Protein AF-A0A5N7ZQM2-F1 (afdb_monomer_lite)

Structure (mmCIF, N/CA/C/O backbone):
data_AF-A0A5N7ZQM2-F1
#
_entry.id   AF-A0A5N7ZQM2-F1
#
loop_
_atom_site.group_PDB
_atom_site.id
_atom_site.type_symbol
_atom_site.label_atom_id
_atom_site.label_alt_id
_atom_site.label_comp_id
_atom_site.label_asym_id
_atom_site.label_entity_id
_atom_site.label_seq_id
_atom_site.pdbx_PDB_ins_code
_atom_site.Cartn_x
_atom_site.Cartn_y
_atom_site.Cartn_z
_atom_site.occupancy
_atom_site.B_iso_or_equiv
_atom_site.auth_seq_id
_atom_site.auth_comp_id
_atom_site.auth_asym_id
_atom_site.auth_atom_id
_atom_site.pdbx_PDB_model_num
ATOM 1 N N . SER A 1 1 ? -1.887 2.534 -0.753 1.00 82.19 1 SER A N 1
ATOM 2 C CA . SER A 1 1 ? -2.254 3.581 -1.729 1.00 82.19 1 SER A CA 1
ATOM 3 C C . SER A 1 1 ? -3.187 4.581 -1.061 1.00 82.19 1 SER A C 1
ATOM 5 O O . SER A 1 1 ? -3.778 4.235 -0.042 1.00 82.19 1 SER A O 1
ATOM 7 N N . ALA A 1 2 ? -3.331 5.791 -1.612 1.00 89.50 2 ALA A N 1
ATOM 8 C CA . ALA A 1 2 ? -4.260 6.793 -1.077 1.00 89.50 2 ALA A CA 1
ATOM 9 C C . ALA A 1 2 ? -5.713 6.282 -1.061 1.00 89.50 2 ALA A C 1
ATOM 11 O O . ALA A 1 2 ? -6.392 6.427 -0.052 1.00 89.50 2 ALA A O 1
ATOM 12 N N . ALA A 1 3 ? -6.138 5.586 -2.124 1.00 91.75 3 ALA A N 1
ATOM 13 C CA . ALA A 1 3 ? -7.465 4.972 -2.207 1.00 91.75 3 ALA A CA 1
ATOM 14 C C . ALA A 1 3 ? -7.732 3.977 -1.063 1.00 91.75 3 ALA A C 1
ATOM 16 O O . ALA A 1 3 ? -8.721 4.116 -0.358 1.00 91.75 3 ALA A O 1
ATOM 17 N N . LEU A 1 4 ? -6.807 3.040 -0.802 1.00 95.06 4 LEU A N 1
ATOM 18 C CA . LEU A 1 4 ? -6.964 2.075 0.297 1.00 95.06 4 LEU A CA 1
ATOM 19 C C . LEU A 1 4 ? -7.102 2.772 1.658 1.00 95.06 4 LEU A C 1
ATOM 21 O O . LEU A 1 4 ? -7.911 2.355 2.481 1.00 95.06 4 LEU A O 1
ATOM 25 N N . ILE A 1 5 ? -6.301 3.815 1.899 1.00 96.00 5 ILE A N 1
ATOM 26 C CA . ILE A 1 5 ? -6.373 4.580 3.148 1.00 96.00 5 ILE A CA 1
ATOM 27 C C . ILE A 1 5 ? -7.739 5.256 3.262 1.00 96.00 5 ILE A C 1
ATOM 29 O O . ILE A 1 5 ? -8.397 5.102 4.284 1.00 96.00 5 ILE A O 1
ATOM 33 N N . ALA A 1 6 ? -8.195 5.930 2.205 1.00 96.62 6 ALA A N 1
ATOM 34 C CA . ALA A 1 6 ? -9.491 6.597 2.185 1.00 96.62 6 ALA A CA 1
ATOM 35 C C . ALA A 1 6 ? -10.655 5.622 2.444 1.00 96.62 6 ALA A C 1
ATOM 37 O O . ALA A 1 6 ? -11.470 5.877 3.331 1.00 96.62 6 ALA A O 1
ATOM 38 N N . ASP A 1 7 ? -10.691 4.484 1.743 1.00 95.94 7 ASP A N 1
ATOM 39 C CA . ASP A 1 7 ? -11.758 3.482 1.868 1.00 95.94 7 ASP A CA 1
ATOM 40 C C . ASP A 1 7 ? -11.837 2.912 3.289 1.00 95.94 7 ASP A C 1
ATOM 42 O O . ASP A 1 7 ? -12.912 2.833 3.892 1.00 95.94 7 ASP A O 1
ATOM 46 N N . VAL A 1 8 ? -10.688 2.535 3.856 1.00 97.56 8 VAL A N 1
ATOM 47 C CA . VAL A 1 8 ? -10.634 1.955 5.202 1.00 97.56 8 VAL A CA 1
ATOM 48 C C . VAL A 1 8 ? -10.937 3.009 6.266 1.00 97.56 8 VAL A C 1
ATOM 50 O O . VAL A 1 8 ? -11.651 2.712 7.222 1.00 97.56 8 VAL A O 1
ATOM 53 N N . THR A 1 9 ? -10.471 4.250 6.101 1.00 97.50 9 THR A N 1
ATOM 54 C CA . THR A 1 9 ? -10.808 5.353 7.010 1.00 97.50 9 THR A CA 1
ATOM 55 C C . THR A 1 9 ? -12.305 5.664 6.984 1.00 97.50 9 THR A C 1
ATOM 57 O O . THR A 1 9 ? -12.901 5.825 8.048 1.00 97.50 9 THR A O 1
ATOM 60 N N . ALA A 1 10 ? -12.944 5.681 5.811 1.00 97.75 10 ALA A N 1
ATOM 61 C CA . ALA A 1 10 ? -14.389 5.881 5.702 1.00 97.75 10 ALA A CA 1
ATOM 62 C C . ALA A 1 10 ? -15.172 4.784 6.448 1.00 97.75 10 ALA A C 1
ATOM 64 O O . ALA A 1 10 ? -16.074 5.086 7.235 1.00 97.75 10 ALA A O 1
ATOM 65 N N . GLN A 1 11 ? -14.776 3.516 6.281 1.00 97.12 11 GLN A N 1
ATOM 66 C CA . GLN A 1 11 ? -15.361 2.396 7.026 1.00 97.12 11 GLN A CA 1
ATOM 67 C C . GLN A 1 11 ? -15.117 2.515 8.535 1.00 97.12 11 GLN A C 1
ATOM 69 O O . GLN A 1 11 ? -16.033 2.282 9.327 1.00 97.12 11 GLN A O 1
ATOM 74 N N . ALA A 1 12 ? -13.910 2.910 8.946 1.00 97.69 12 ALA A N 1
ATOM 75 C CA . ALA A 1 12 ? -13.557 3.085 10.349 1.00 97.69 12 ALA A CA 1
ATOM 76 C C . ALA A 1 12 ? -14.396 4.179 11.018 1.00 97.69 12 ALA A C 1
ATOM 78 O O . ALA A 1 12 ? -14.939 3.953 12.098 1.00 97.69 12 ALA A O 1
ATOM 79 N N . ILE A 1 13 ? -14.579 5.324 10.354 1.00 97.81 1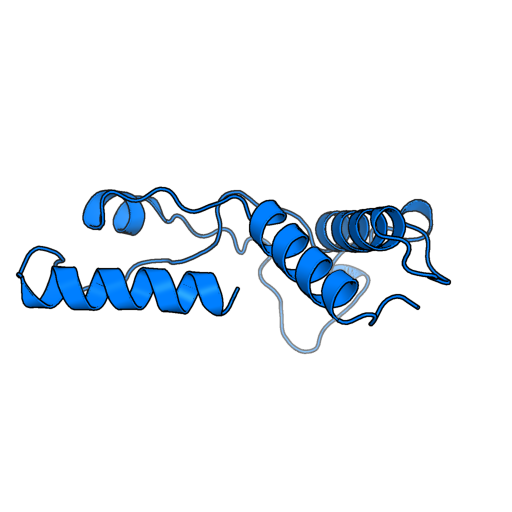3 ILE A N 1
ATOM 80 C CA . ILE A 1 13 ? -15.440 6.414 10.832 1.00 97.81 13 ILE A CA 1
ATOM 81 C C . ILE A 1 13 ? -16.885 5.928 10.976 1.00 97.81 13 ILE A C 1
ATOM 83 O O . ILE A 1 13 ? -17.502 6.139 12.022 1.00 97.81 13 ILE A O 1
ATOM 87 N N . ALA A 1 14 ? -17.425 5.244 9.963 1.00 96.88 14 ALA A N 1
ATOM 88 C CA . ALA A 1 14 ? -18.792 4.728 10.006 1.00 96.88 14 ALA A CA 1
ATOM 89 C C . ALA A 1 14 ? -19.000 3.742 11.169 1.00 96.88 14 ALA A C 1
ATOM 91 O O . ALA A 1 14 ? -19.958 3.873 11.933 1.00 96.88 14 ALA A O 1
ATOM 92 N N . ARG A 1 15 ? -18.074 2.792 11.359 1.00 96.56 15 ARG A N 1
ATOM 93 C CA . ARG A 1 15 ? -18.126 1.815 12.460 1.00 96.56 15 ARG A CA 1
ATOM 94 C C . ARG A 1 15 ? -17.926 2.466 13.825 1.00 96.56 15 ARG A C 1
ATOM 96 O O . ARG A 1 15 ? -18.600 2.078 14.776 1.00 96.56 15 ARG A O 1
ATOM 103 N N . HIS A 1 16 ? -17.054 3.465 13.934 1.00 97.12 16 HIS A N 1
ATOM 104 C CA . HIS A 1 16 ? -16.833 4.191 15.182 1.00 97.12 16 HIS A CA 1
ATOM 105 C C . HIS A 1 16 ? -18.076 4.978 15.613 1.00 97.12 16 HIS A C 1
ATOM 107 O O . HIS A 1 16 ? -18.477 4.893 16.770 1.00 97.12 16 HIS A O 1
ATOM 113 N N . ARG A 1 17 ? -18.758 5.657 14.677 1.00 97.12 17 ARG A N 1
ATOM 114 C CA . ARG A 1 17 ? -20.031 6.359 14.946 1.00 97.12 17 ARG A CA 1
ATOM 115 C C . ARG A 1 17 ? -21.139 5.427 15.436 1.00 97.12 17 ARG A C 1
ATOM 117 O O . ARG A 1 17 ? -22.003 5.855 16.189 1.00 97.12 17 ARG A O 1
ATOM 124 N N . GLN A 1 18 ? -21.100 4.161 15.029 1.00 96.88 18 GLN A N 1
ATOM 125 C CA . GLN A 1 18 ? -22.008 3.113 15.502 1.00 96.88 18 GLN A CA 1
ATOM 126 C C . GLN A 1 18 ? -21.547 2.468 16.822 1.00 96.88 18 GLN A C 1
ATOM 128 O O . GLN A 1 18 ? -22.145 1.483 17.241 1.00 96.88 18 GLN A O 1
ATOM 133 N N . GLN A 1 19 ? -20.467 2.959 17.445 1.00 95.88 19 GLN A N 1
ATOM 134 C CA . GLN A 1 19 ? -19.821 2.365 18.626 1.00 95.88 19 GLN A CA 1
ATOM 135 C C . GLN A 1 19 ? -19.322 0.921 18.402 1.00 95.88 19 GLN A C 1
ATOM 137 O O . GLN A 1 19 ? -19.112 0.164 19.344 1.00 95.88 19 GLN A O 1
ATOM 142 N N . ARG A 1 20 ? -19.087 0.535 17.138 1.00 95.31 20 ARG A N 1
ATOM 143 C CA . ARG A 1 20 ? -18.625 -0.804 16.719 1.00 95.31 20 ARG A CA 1
ATOM 144 C C . ARG A 1 20 ? -17.124 -0.874 16.436 1.00 95.31 20 ARG A C 1
ATOM 146 O O . ARG A 1 20 ? -16.621 -1.937 16.090 1.00 95.31 20 ARG A O 1
ATOM 153 N N . LEU A 1 21 ? -16.417 0.249 16.548 1.00 96.75 21 LEU A N 1
ATOM 154 C CA . LEU A 1 21 ? -14.960 0.321 16.490 1.00 96.75 21 LEU A CA 1
ATOM 155 C C . LEU A 1 21 ? -14.455 1.067 17.734 1.00 96.75 21 LEU A C 1
ATOM 157 O O . LEU A 1 21 ? -14.661 2.283 17.825 1.00 96.75 21 LEU A O 1
ATOM 161 N N . PRO A 1 22 ? -13.800 0.375 18.681 1.00 94.94 22 PRO A N 1
ATOM 162 C CA . PRO A 1 22 ? -13.225 1.013 19.857 1.00 94.94 22 PRO A CA 1
ATOM 163 C C . PRO A 1 22 ? -12.145 2.036 19.474 1.00 94.94 22 PRO A C 1
ATOM 165 O O . PRO A 1 22 ? -11.370 1.773 18.542 1.00 94.94 22 PRO A O 1
ATOM 168 N N . PRO A 1 23 ? -12.043 3.170 20.191 1.00 95.38 23 PRO A N 1
ATOM 169 C CA . PRO A 1 23 ? -10.950 4.112 19.992 1.00 95.38 23 PRO A CA 1
ATOM 170 C C . PRO A 1 23 ? -9.601 3.438 20.275 1.00 95.38 23 PRO A C 1
ATOM 172 O O . PRO A 1 23 ? -9.487 2.545 21.117 1.00 95.38 23 PRO A O 1
ATOM 175 N N . GLY A 1 24 ? -8.563 3.857 19.556 1.00 95.12 24 GLY A N 1
ATOM 176 C CA . GLY A 1 24 ? -7.217 3.332 19.743 1.00 95.12 24 GLY A CA 1
ATOM 177 C C . GLY A 1 24 ? -6.342 3.472 18.507 1.00 95.12 24 GLY A C 1
ATOM 178 O O . GLY A 1 24 ? -6.738 4.050 17.497 1.00 95.12 24 GLY A O 1
ATOM 179 N N . ILE A 1 25 ? -5.138 2.914 18.610 1.00 97.50 25 ILE A N 1
ATOM 180 C CA . ILE A 1 25 ? -4.147 2.903 17.536 1.00 97.50 25 ILE A CA 1
ATOM 181 C C . ILE A 1 25 ? -4.265 1.589 16.761 1.00 97.50 25 ILE A C 1
ATOM 183 O O . ILE A 1 25 ? -4.243 0.501 17.345 1.00 97.50 25 ILE A O 1
ATOM 187 N N . TYR A 1 26 ? -4.367 1.712 15.440 1.00 97.81 26 TYR A N 1
ATOM 188 C CA . TYR A 1 26 ? -4.461 0.605 14.496 1.00 97.81 26 TYR A CA 1
ATOM 189 C C . TYR A 1 26 ? -3.432 0.799 13.384 1.00 97.81 26 TYR A C 1
ATOM 191 O O . TYR A 1 26 ? -3.258 1.911 12.886 1.00 97.81 26 TYR A O 1
ATOM 199 N N . HIS A 1 27 ? -2.778 -0.279 12.959 1.00 97.88 27 HIS A N 1
ATOM 200 C CA . HIS A 1 27 ? -1.958 -0.244 11.755 1.00 97.88 27 HIS A CA 1
ATOM 201 C C . HIS A 1 27 ? -2.814 -0.465 10.513 1.00 97.88 27 HIS A C 1
ATOM 203 O O . HIS A 1 27 ? -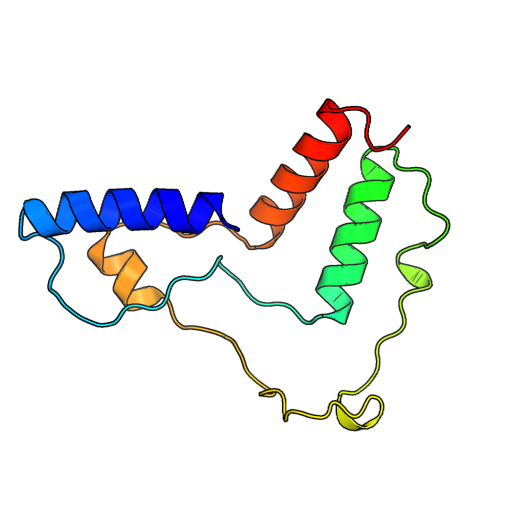3.654 -1.365 10.479 1.00 97.88 27 HIS A O 1
ATOM 209 N N . LEU A 1 28 ? -2.533 0.314 9.471 1.00 97.69 28 LEU A N 1
ATOM 210 C CA . LEU A 1 28 ? -3.120 0.164 8.149 1.00 97.69 28 LEU A CA 1
ATOM 211 C C . LEU A 1 28 ? -2.008 0.116 7.100 1.00 97.69 28 LEU A C 1
ATOM 213 O O . LEU A 1 28 ? -1.302 1.097 6.877 1.00 97.69 28 LEU A O 1
ATOM 217 N N . ALA A 1 29 ? -1.883 -1.028 6.439 1.00 97.06 29 ALA A N 1
ATOM 218 C CA . ALA A 1 29 ? -1.018 -1.247 5.289 1.00 97.06 29 ALA A CA 1
ATOM 219 C C . ALA A 1 29 ? -1.705 -2.227 4.328 1.00 97.06 29 ALA A C 1
ATOM 221 O O . ALA A 1 29 ? -2.603 -2.959 4.731 1.00 97.06 29 ALA A O 1
ATOM 222 N N . ALA A 1 30 ? -1.299 -2.255 3.059 1.00 97.31 30 ALA A N 1
ATOM 223 C CA . ALA A 1 30 ? -1.730 -3.336 2.174 1.00 97.31 30 ALA A CA 1
ATOM 224 C C . ALA A 1 30 ? -1.201 -4.689 2.688 1.00 97.31 30 ALA A C 1
ATOM 226 O O . ALA A 1 30 ? -0.204 -4.742 3.408 1.00 97.31 30 ALA A O 1
ATOM 227 N N . GLY A 1 31 ? -1.868 -5.775 2.311 1.00 96.69 31 GLY A N 1
ATOM 228 C CA . GLY A 1 31 ? -1.460 -7.128 2.656 1.00 96.69 31 GLY A CA 1
ATOM 229 C C . GLY A 1 31 ? -0.143 -7.538 1.992 1.00 96.69 31 GLY A C 1
ATOM 230 O O . GLY A 1 31 ? 0.199 -7.099 0.890 1.00 96.69 31 GLY A O 1
ATOM 231 N N . GLY A 1 32 ? 0.579 -8.437 2.661 1.00 96.19 32 GLY A N 1
ATOM 232 C CA . GLY A 1 32 ? 1.881 -8.931 2.220 1.00 96.19 32 GLY A CA 1
ATOM 233 C C . GLY A 1 32 ? 3.040 -7.998 2.579 1.00 96.19 32 GLY A C 1
ATOM 234 O O . GLY A 1 32 ? 2.888 -6.992 3.265 1.00 96.19 32 GLY A O 1
ATOM 235 N N . ALA A 1 33 ? 4.237 -8.365 2.131 1.00 97.06 33 ALA A N 1
ATOM 236 C CA . ALA A 1 33 ? 5.446 -7.571 2.300 1.00 97.06 33 ALA A CA 1
ATOM 237 C C . ALA A 1 33 ? 6.389 -7.812 1.122 1.00 97.06 33 ALA A C 1
ATOM 239 O O . ALA A 1 33 ? 6.359 -8.872 0.499 1.00 97.06 33 ALA A O 1
ATOM 240 N N . THR A 1 34 ? 7.249 -6.841 0.835 1.00 97.50 34 THR A N 1
ATOM 241 C CA . THR A 1 34 ? 8.241 -6.930 -0.239 1.00 97.50 34 THR A CA 1
ATOM 242 C C . THR A 1 34 ? 9.475 -6.092 0.102 1.00 97.50 34 THR A C 1
ATOM 244 O O . THR A 1 34 ? 9.473 -5.351 1.087 1.00 97.50 34 THR A O 1
ATOM 247 N N . SER A 1 35 ? 10.542 -6.226 -0.683 1.00 96.81 35 SER A N 1
ATOM 248 C CA . SER A 1 35 ? 11.709 -5.338 -0.634 1.00 96.81 35 SER A CA 1
ATOM 249 C C . SER A 1 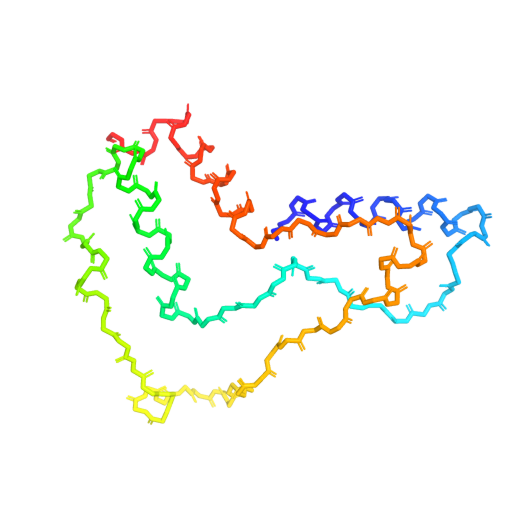35 ? 11.584 -4.237 -1.690 1.00 96.81 35 SER A C 1
ATOM 251 O O . SER A 1 35 ? 10.854 -4.392 -2.668 1.00 96.81 35 SER A O 1
ATOM 253 N N . TRP A 1 36 ? 12.340 -3.144 -1.548 1.00 95.69 36 TRP A N 1
ATOM 254 C CA . TRP A 1 36 ? 12.403 -2.097 -2.579 1.00 95.69 36 TRP A CA 1
ATOM 255 C C . TRP A 1 36 ? 12.839 -2.636 -3.944 1.00 95.69 36 TRP A C 1
ATOM 257 O O . TRP A 1 36 ? 12.295 -2.240 -4.971 1.00 95.69 36 TRP A O 1
ATOM 267 N N . HIS A 1 37 ? 13.780 -3.583 -3.950 1.00 97.31 37 HIS A N 1
ATOM 268 C CA . HIS A 1 37 ? 14.251 -4.242 -5.166 1.00 97.31 37 HIS A CA 1
ATOM 269 C C . HIS A 1 37 ? 13.139 -5.043 -5.856 1.00 97.31 37 HIS A C 1
ATOM 271 O O . HIS A 1 37 ? 12.890 -4.848 -7.045 1.00 97.31 37 HIS A O 1
ATOM 277 N N . ALA A 1 38 ? 12.431 -5.894 -5.110 1.00 97.81 38 ALA A N 1
ATOM 278 C CA . ALA A 1 38 ? 11.344 -6.700 -5.659 1.00 97.81 38 ALA A CA 1
ATOM 279 C C . ALA A 1 38 ? 10.149 -5.836 -6.095 1.00 97.81 38 ALA A C 1
ATOM 281 O O . ALA A 1 38 ? 9.564 -6.096 -7.144 1.00 97.81 38 ALA A O 1
ATOM 282 N N . PHE A 1 39 ? 9.828 -4.777 -5.344 1.00 98.00 39 PHE A N 1
ATOM 283 C CA . PHE A 1 39 ? 8.811 -3.797 -5.729 1.00 98.00 39 PHE A CA 1
ATOM 284 C C . PHE A 1 39 ? 9.146 -3.119 -7.064 1.00 98.00 39 PHE A C 1
ATOM 286 O O . PHE A 1 39 ? 8.310 -3.100 -7.964 1.00 98.00 39 PHE A O 1
ATOM 293 N N . ALA A 1 40 ? 10.373 -2.609 -7.223 1.00 97.81 40 ALA A N 1
ATOM 294 C CA . ALA A 1 40 ? 10.803 -1.940 -8.450 1.00 97.81 40 ALA A CA 1
ATOM 295 C C . ALA A 1 40 ? 10.766 -2.882 -9.663 1.00 97.81 40 ALA A C 1
ATOM 297 O O . ALA A 1 40 ? 10.266 -2.503 -10.720 1.00 97.81 40 ALA A O 1
ATOM 298 N N . ARG A 1 41 ? 11.227 -4.131 -9.502 1.00 98.31 41 ARG A N 1
ATOM 299 C CA . ARG A 1 41 ? 11.108 -5.158 -10.549 1.00 98.31 41 ARG A CA 1
ATOM 300 C C . ARG A 1 41 ? 9.656 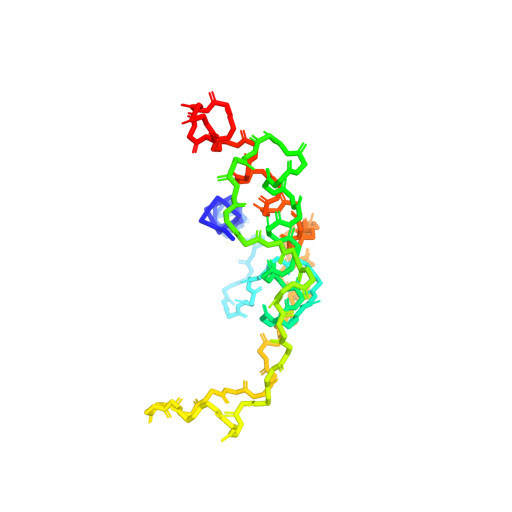-5.412 -10.930 1.00 98.31 41 ARG A C 1
ATOM 302 O O . ARG A 1 41 ? 9.347 -5.412 -12.114 1.00 98.31 41 ARG A O 1
ATOM 309 N N . TYR A 1 42 ? 8.777 -5.588 -9.944 1.00 98.44 42 TYR A N 1
ATOM 310 C CA . TYR A 1 42 ? 7.355 -5.829 -10.183 1.00 98.44 42 TYR A CA 1
ATOM 311 C C . TYR A 1 42 ? 6.692 -4.668 -10.935 1.00 98.44 42 TYR A C 1
ATOM 313 O O . TYR A 1 42 ? 5.991 -4.895 -11.916 1.00 98.44 42 TYR A O 1
ATOM 321 N N . LEU A 1 43 ? 6.973 -3.427 -10.524 1.00 97.50 43 LEU A N 1
ATOM 322 C CA . LEU A 1 43 ? 6.447 -2.218 -11.156 1.00 97.50 43 LEU A CA 1
ATOM 323 C C . LEU A 1 43 ? 6.867 -2.107 -12.630 1.00 97.50 43 LEU A C 1
ATOM 325 O O . LEU A 1 43 ? 6.017 -1.904 -13.492 1.00 97.50 43 LEU A O 1
ATOM 329 N N . ILE A 1 44 ? 8.163 -2.268 -12.922 1.00 97.75 44 ILE A N 1
ATOM 330 C CA . ILE A 1 44 ? 8.695 -2.166 -14.290 1.00 97.75 44 ILE A CA 1
ATOM 331 C C . ILE A 1 44 ? 8.180 -3.310 -15.170 1.00 97.75 44 ILE A C 1
ATOM 333 O O . ILE A 1 44 ? 7.774 -3.060 -16.303 1.00 97.75 44 ILE A O 1
ATOM 337 N N . SER A 1 45 ? 8.116 -4.540 -14.648 1.00 97.75 45 SER A N 1
ATOM 338 C CA . SER A 1 45 ? 7.498 -5.664 -15.364 1.00 97.75 45 SER A CA 1
ATOM 339 C C . SER A 1 45 ? 6.030 -5.383 -15.689 1.00 97.75 45 SER A C 1
ATOM 341 O O . SER A 1 45 ? 5.595 -5.600 -16.817 1.00 97.75 45 SER A O 1
ATOM 343 N N . GLY A 1 46 ? 5.269 -4.882 -14.711 1.00 97.69 46 GLY A N 1
ATOM 344 C CA . GLY A 1 46 ? 3.846 -4.596 -14.870 1.00 97.69 46 GLY A CA 1
ATOM 345 C C . GLY A 1 46 ? 3.562 -3.466 -15.860 1.00 97.69 46 GLY A C 1
ATOM 346 O O . GLY A 1 46 ? 2.575 -3.544 -16.589 1.00 97.69 46 GLY A O 1
ATOM 347 N N . ALA A 1 47 ? 4.410 -2.436 -15.902 1.00 97.12 47 ALA A N 1
ATOM 348 C CA . ALA A 1 4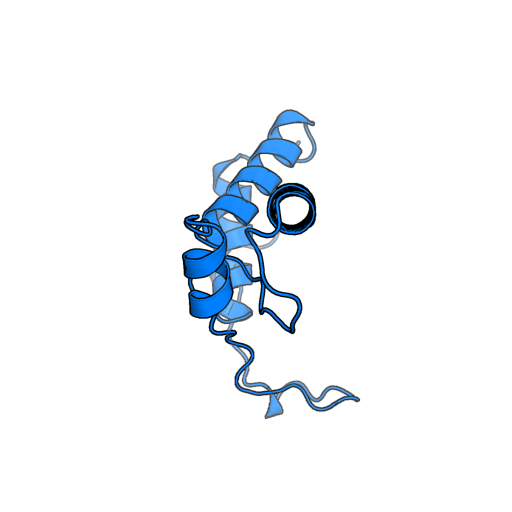7 ? 4.309 -1.343 -16.868 1.00 97.12 47 ALA A CA 1
ATOM 349 C C . ALA A 1 47 ? 4.643 -1.816 -18.293 1.00 97.12 47 ALA A C 1
ATOM 351 O O . ALA A 1 47 ? 3.877 -1.560 -19.220 1.00 97.12 47 ALA A O 1
ATOM 352 N N . ALA A 1 48 ? 5.731 -2.576 -18.465 1.00 96.00 48 ALA A N 1
ATOM 353 C CA . ALA A 1 48 ? 6.106 -3.145 -19.760 1.00 96.00 48 ALA A CA 1
ATOM 354 C C . ALA A 1 48 ? 5.017 -4.083 -20.316 1.00 96.00 48 ALA A C 1
ATOM 356 O O . ALA A 1 48 ? 4.681 -4.012 -21.495 1.00 96.00 48 ALA A O 1
ATOM 357 N N . ALA A 1 49 ? 4.397 -4.904 -19.460 1.00 96.31 49 ALA A N 1
ATOM 358 C CA . ALA A 1 49 ? 3.280 -5.774 -19.844 1.00 96.31 49 ALA A CA 1
ATOM 359 C C . ALA A 1 49 ? 2.036 -5.005 -20.335 1.00 96.31 49 ALA A C 1
ATOM 361 O O . ALA A 1 49 ? 1.195 -5.577 -21.023 1.00 96.31 49 ALA A O 1
ATOM 362 N N . ARG A 1 50 ? 1.925 -3.713 -20.003 1.00 96.56 50 ARG A N 1
ATOM 363 C CA . ARG A 1 50 ? 0.851 -2.803 -20.433 1.00 96.56 50 ARG A CA 1
ATOM 364 C C . ARG A 1 50 ? 1.264 -1.897 -21.597 1.00 96.56 50 ARG A C 1
ATOM 366 O O . ARG A 1 50 ? 0.587 -0.912 -21.875 1.00 96.56 50 ARG A O 1
ATOM 373 N N . GLY A 1 51 ? 2.370 -2.222 -22.268 1.00 94.06 51 GLY A N 1
ATOM 374 C CA . GLY A 1 51 ? 2.828 -1.528 -23.470 1.00 94.06 51 GLY A CA 1
ATOM 375 C C . GLY A 1 51 ? 3.679 -0.285 -23.219 1.00 94.06 51 GLY A C 1
ATOM 376 O O . GLY A 1 51 ? 3.965 0.430 -24.172 1.00 94.06 51 GLY A O 1
ATOM 377 N N . ALA A 1 52 ? 4.109 -0.021 -21.979 1.00 95.06 52 ALA A N 1
ATOM 378 C CA . ALA A 1 52 ? 4.994 1.107 -21.703 1.00 95.06 52 ALA A CA 1
ATOM 379 C C . ALA A 1 52 ? 6.349 0.945 -22.406 1.00 95.06 52 ALA A C 1
ATOM 381 O O . ALA A 1 52 ? 7.054 -0.051 -22.205 1.00 95.06 52 ALA A O 1
ATOM 382 N N . SER A 1 53 ? 6.743 1.957 -23.181 1.00 92.94 53 SER A N 1
ATOM 383 C CA . SER A 1 53 ? 8.079 2.032 -23.777 1.00 92.94 53 SER A CA 1
ATOM 384 C C . SER A 1 53 ? 9.095 2.497 -22.732 1.00 92.94 53 SER A C 1
ATOM 386 O O . SER A 1 53 ? 9.244 3.687 -22.456 1.00 92.94 53 SER A O 1
ATOM 388 N N . LEU A 1 54 ? 9.776 1.544 -22.092 1.00 93.25 54 LEU A N 1
ATOM 389 C CA . LEU A 1 54 ? 10.721 1.812 -21.008 1.00 93.25 54 LEU A CA 1
ATOM 390 C C . LEU A 1 54 ? 12.161 1.552 -21.452 1.00 93.25 54 LEU A C 1
ATOM 392 O O . LEU A 1 54 ? 12.485 0.486 -21.969 1.00 93.25 54 LEU A O 1
ATOM 396 N N . ALA A 1 55 ? 13.062 2.487 -21.147 1.00 93.06 55 ALA A N 1
ATOM 397 C CA . ALA A 1 55 ? 14.503 2.276 -21.320 1.00 93.06 55 ALA A CA 1
ATOM 398 C C . ALA A 1 55 ? 15.076 1.229 -20.339 1.00 93.06 55 ALA A C 1
ATOM 400 O O . ALA A 1 55 ? 16.127 0.636 -20.581 1.00 93.06 55 ALA A O 1
ATOM 401 N N . LEU A 1 56 ? 14.398 1.015 -19.207 1.00 94.19 56 LEU A N 1
ATOM 402 C CA . LEU A 1 56 ? 14.799 0.097 -18.147 1.00 94.19 56 LEU A CA 1
ATOM 403 C C . LEU A 1 56 ? 14.013 -1.213 -18.246 1.00 94.19 56 LEU A C 1
ATOM 405 O O . LEU A 1 56 ? 12.786 -1.196 -18.266 1.00 94.19 56 LEU A O 1
ATOM 409 N N . THR A 1 57 ? 14.711 -2.349 -18.195 1.00 95.19 57 THR A N 1
ATOM 410 C CA . THR A 1 57 ? 14.083 -3.669 -18.038 1.00 95.19 57 THR A CA 1
ATOM 411 C C . THR A 1 57 ? 14.214 -4.179 -16.599 1.00 95.19 57 THR A C 1
ATOM 413 O O . THR A 1 57 ? 15.163 -3.806 -15.898 1.00 95.19 57 THR A O 1
ATOM 416 N N . PRO A 1 58 ? 13.316 -5.071 -16.137 1.00 95.56 58 PRO A N 1
ATOM 417 C CA . PRO A 1 58 ? 13.365 -5.606 -14.773 1.00 95.56 58 PRO A CA 1
ATOM 418 C C . PRO A 1 58 ? 14.716 -6.245 -14.419 1.00 95.56 58 PRO A C 1
ATOM 420 O O . PRO A 1 58 ? 15.206 -6.092 -13.300 1.00 95.56 58 PRO A O 1
ATOM 423 N N . ASP A 1 59 ? 15.365 -6.912 -15.377 1.00 95.12 59 ASP A N 1
ATOM 424 C CA . ASP A 1 59 ? 16.656 -7.594 -15.188 1.00 95.12 59 ASP A CA 1
ATOM 425 C C . ASP A 1 59 ? 17.854 -6.660 -15.058 1.00 95.12 59 ASP A C 1
ATOM 427 O O . ASP A 1 59 ? 18.903 -7.053 -14.547 1.00 95.12 59 ASP A O 1
ATOM 431 N N . ARG A 1 60 ? 17.691 -5.392 -15.438 1.00 96.81 60 ARG A N 1
ATOM 432 C CA . ARG A 1 60 ? 18.700 -4.356 -15.203 1.00 96.81 60 ARG A CA 1
ATOM 433 C C . ARG A 1 60 ? 18.608 -3.758 -13.795 1.00 96.81 60 ARG A C 1
ATOM 435 O O . ARG A 1 60 ? 19.521 -3.043 -13.391 1.00 96.81 60 ARG A O 1
ATOM 442 N N . ILE A 1 61 ? 17.576 -4.096 -13.017 1.00 97.31 61 ILE A N 1
ATOM 443 C CA . ILE A 1 61 ? 17.413 -3.655 -11.626 1.00 97.31 61 ILE A CA 1
ATOM 444 C C . ILE A 1 61 ? 18.180 -4.602 -10.702 1.00 97.31 61 ILE A C 1
ATOM 446 O O . ILE A 1 61 ? 17.718 -5.697 -10.362 1.00 97.31 61 ILE A O 1
ATOM 450 N N . ARG A 1 62 ? 19.371 -4.169 -10.285 1.00 96.69 62 ARG A N 1
ATOM 451 C CA . ARG A 1 62 ? 20.256 -4.930 -9.395 1.00 96.69 62 ARG A CA 1
ATOM 452 C C . ARG A 1 62 ? 19.936 -4.632 -7.924 1.00 96.69 62 ARG A C 1
ATOM 454 O O . ARG A 1 62 ? 19.678 -3.474 -7.593 1.00 96.69 62 ARG A O 1
ATOM 461 N N . PRO A 1 63 ? 19.935 -5.641 -7.036 1.00 96.19 63 PRO A N 1
ATOM 462 C CA . PRO A 1 63 ? 19.790 -5.398 -5.608 1.00 96.19 63 PRO A CA 1
ATOM 463 C C . PRO A 1 63 ? 21.038 -4.693 -5.063 1.00 96.19 63 PRO A C 1
ATOM 465 O O . PRO A 1 63 ? 22.144 -4.885 -5.565 1.00 96.19 63 PRO A O 1
ATOM 468 N N . ILE A 1 64 ? 20.855 -3.911 -4.005 1.00 94.25 64 ILE A N 1
ATOM 469 C CA . ILE A 1 64 ? 21.933 -3.271 -3.248 1.00 94.25 64 ILE A CA 1
ATOM 470 C C . ILE A 1 64 ? 21.620 -3.386 -1.755 1.00 94.25 64 ILE A C 1
ATOM 472 O O . ILE A 1 64 ? 20.450 -3.318 -1.362 1.00 94.25 64 ILE A O 1
ATOM 476 N N . ALA A 1 65 ? 22.636 -3.589 -0.913 1.00 91.75 65 ALA A N 1
ATOM 477 C CA . ALA A 1 65 ? 22.424 -3.588 0.528 1.00 91.75 65 ALA A CA 1
ATOM 478 C C . ALA A 1 65 ? 22.286 -2.149 1.038 1.00 91.75 65 ALA A C 1
ATOM 480 O O . ALA A 1 65 ? 22.946 -1.236 0.553 1.00 91.75 65 ALA A O 1
ATOM 481 N N . SER A 1 66 ? 21.472 -1.934 2.074 1.00 87.94 66 SER A N 1
ATOM 482 C CA . SER A 1 66 ? 21.243 -0.584 2.612 1.00 87.94 66 SER A CA 1
ATOM 483 C C . SER A 1 66 ? 22.522 0.113 3.096 1.00 87.94 66 SER A C 1
ATOM 485 O O . SER A 1 66 ? 22.579 1.335 3.084 1.00 87.94 66 SER A O 1
ATOM 487 N N . LYS A 1 67 ? 23.549 -0.646 3.505 1.00 87.31 67 LYS A N 1
ATOM 488 C CA . LYS A 1 67 ? 24.857 -0.106 3.918 1.00 87.31 67 LYS A CA 1
ATOM 489 C C . LYS A 1 67 ? 25.661 0.480 2.750 1.00 87.31 67 LYS A C 1
ATOM 491 O O . LYS A 1 67 ? 26.454 1.387 2.964 1.00 87.31 67 LYS A O 1
ATOM 496 N N . ASP A 1 68 ? 25.434 -0.029 1.539 1.00 90.44 68 ASP A N 1
ATOM 497 C CA . ASP A 1 68 ? 26.156 0.370 0.328 1.00 90.44 68 ASP A CA 1
ATOM 498 C C . ASP A 1 68 ? 25.494 1.596 -0.336 1.00 90.44 68 ASP A C 1
ATOM 500 O O . ASP A 1 68 ? 25.995 2.120 -1.326 1.00 90.44 68 ASP A O 1
ATOM 504 N N . TYR A 1 69 ? 24.368 2.069 0.218 1.00 86.50 69 TYR A N 1
ATOM 505 C CA . TYR A 1 69 ? 23.671 3.286 -0.196 1.00 86.50 69 TYR A CA 1
ATOM 506 C C . TYR A 1 69 ? 23.294 4.132 1.037 1.00 86.50 69 TYR A C 1
ATOM 508 O O . TYR A 1 69 ? 22.146 4.096 1.498 1.00 86.50 69 TYR A O 1
ATOM 516 N N . PRO A 1 70 ? 24.265 4.851 1.633 1.00 82.56 70 PRO A N 1
ATOM 517 C CA . PRO A 1 70 ? 24.054 5.578 2.877 1.00 82.56 70 PRO A CA 1
ATOM 518 C C . PRO A 1 70 ? 23.060 6.727 2.682 1.00 82.56 70 PRO A C 1
ATOM 520 O O . PRO A 1 70 ? 23.239 7.604 1.842 1.00 82.56 70 PRO A O 1
ATOM 523 N N . ALA A 1 71 ? 22.009 6.729 3.500 1.00 82.94 71 ALA A N 1
ATOM 524 C CA . ALA A 1 71 ? 21.044 7.817 3.585 1.00 82.94 71 ALA A CA 1
ATOM 525 C C . ALA A 1 71 ? 21.286 8.634 4.860 1.00 82.94 71 ALA A C 1
ATOM 527 O O . ALA A 1 71 ? 21.622 8.069 5.900 1.00 82.94 71 ALA A O 1
ATOM 528 N N . THR A 1 72 ? 21.032 9.946 4.809 1.00 87.06 72 THR A N 1
ATOM 529 C CA . THR A 1 72 ? 21.182 10.860 5.959 1.00 87.06 72 THR A CA 1
ATOM 530 C C . THR A 1 72 ? 20.395 10.396 7.187 1.00 87.06 72 THR A C 1
ATOM 532 O O . THR A 1 72 ? 20.859 10.527 8.314 1.00 87.06 72 THR A O 1
ATOM 535 N N . ALA A 1 73 ? 19.208 9.822 6.978 1.00 88.50 73 ALA A N 1
ATOM 536 C CA . ALA A 1 73 ? 18.375 9.277 8.042 1.00 88.50 73 ALA A CA 1
ATOM 537 C C . ALA A 1 73 ? 18.368 7.745 8.005 1.00 88.50 73 ALA A C 1
ATOM 539 O O . ALA A 1 73 ? 18.045 7.136 6.979 1.00 88.50 73 ALA A O 1
ATOM 540 N N . LYS A 1 74 ? 18.643 7.128 9.160 1.00 86.06 74 LYS A N 1
ATOM 541 C CA . LYS A 1 74 ? 18.631 5.672 9.334 1.00 86.06 74 LYS A CA 1
ATOM 542 C C . LYS A 1 74 ? 17.252 5.107 8.988 1.00 86.06 74 LYS A C 1
ATOM 544 O O . LYS A 1 74 ? 16.241 5.500 9.566 1.00 86.06 74 LYS A O 1
ATOM 549 N N . ARG A 1 75 ? 17.211 4.173 8.039 1.00 89.56 75 ARG A N 1
ATOM 550 C CA . ARG A 1 75 ? 15.987 3.458 7.658 1.00 89.56 75 ARG A CA 1
ATOM 551 C C . ARG A 1 75 ? 15.857 2.178 8.494 1.00 89.56 75 ARG A C 1
ATOM 553 O O . ARG A 1 75 ? 16.854 1.471 8.648 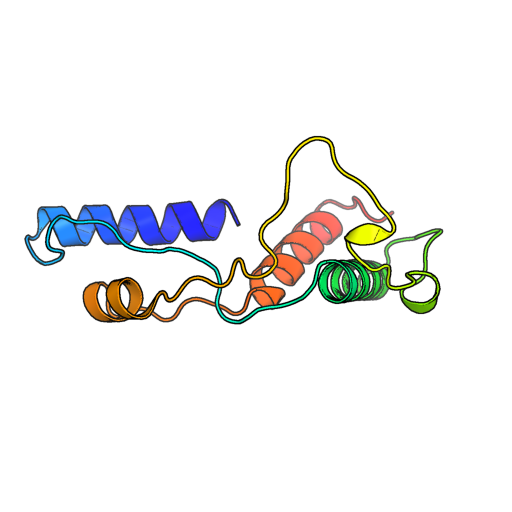1.00 89.56 75 ARG A O 1
ATOM 560 N N . PRO A 1 76 ? 14.669 1.857 9.033 1.00 90.88 76 PRO A N 1
ATOM 561 C CA . PRO A 1 76 ? 14.440 0.574 9.689 1.00 90.88 76 PRO A CA 1
ATOM 562 C C . PRO A 1 76 ? 14.649 -0.592 8.718 1.00 90.88 76 PRO A C 1
ATOM 564 O O . PRO A 1 76 ? 14.221 -0.527 7.568 1.00 90.88 76 PRO A O 1
ATOM 567 N N . HIS A 1 77 ? 15.252 -1.685 9.191 1.00 88.25 77 HIS A N 1
ATOM 568 C CA . HIS A 1 77 ? 15.374 -2.915 8.398 1.00 88.25 77 HIS A CA 1
ATOM 569 C C . HIS A 1 77 ? 14.040 -3.659 8.246 1.00 88.25 77 HIS A C 1
ATOM 571 O O . HIS A 1 77 ? 13.849 -4.390 7.278 1.00 88.25 77 HIS A O 1
ATOM 577 N N . ASN A 1 78 ? 13.120 -3.477 9.196 1.00 94.19 78 ASN A N 1
ATOM 578 C CA . ASN A 1 78 ? 11.799 -4.086 9.180 1.00 94.19 78 ASN A CA 1
ATOM 579 C C . ASN A 1 78 ? 10.728 -3.001 9.317 1.00 94.19 78 ASN A C 1
ATOM 581 O O . ASN A 1 78 ? 10.639 -2.338 10.347 1.00 94.19 78 ASN A O 1
ATOM 585 N N . SER A 1 79 ? 9.923 -2.839 8.270 1.00 95.44 79 SER A N 1
ATOM 586 C CA . SER A 1 79 ? 8.777 -1.922 8.234 1.00 95.44 79 SER A CA 1
ATOM 587 C C . SER A 1 79 ? 7.448 -2.664 8.063 1.00 95.44 79 SER A C 1
ATOM 589 O O . SER A 1 79 ? 6.454 -2.061 7.669 1.00 95.44 79 SER A O 1
ATOM 591 N N . ARG A 1 80 ? 7.419 -3.980 8.314 1.00 97.19 80 ARG A N 1
ATOM 592 C CA . ARG A 1 80 ? 6.183 -4.767 8.263 1.00 97.19 80 ARG A CA 1
ATOM 593 C C . ARG A 1 80 ? 5.284 -4.362 9.424 1.00 97.19 80 ARG A C 1
ATOM 595 O O . ARG A 1 80 ? 5.734 -4.319 10.566 1.00 97.19 80 ARG A O 1
ATOM 602 N N . LEU A 1 81 ? 4.020 -4.098 9.118 1.00 97.56 81 LEU A N 1
ATOM 603 C CA . LEU A 1 81 ? 3.011 -3.743 10.104 1.00 97.56 81 LEU A CA 1
ATOM 604 C C . LEU A 1 81 ? 2.011 -4.886 10.241 1.00 97.56 81 LEU A C 1
ATOM 606 O O . LEU A 1 81 ? 1.433 -5.326 9.248 1.00 97.56 81 LEU A O 1
ATOM 610 N N . ASP A 1 82 ? 1.792 -5.342 11.472 1.00 97.44 82 ASP A N 1
ATOM 611 C CA . ASP A 1 82 ? 0.691 -6.254 11.770 1.00 97.44 82 ASP A CA 1
ATOM 612 C C . ASP A 1 82 ? -0.630 -5.477 11.775 1.00 97.44 82 ASP A C 1
ATOM 614 O O . ASP A 1 82 ? -0.805 -4.536 12.552 1.00 97.44 82 ASP A O 1
ATOM 618 N N . THR A 1 83 ? -1.540 -5.869 10.885 1.00 97.94 83 THR A N 1
ATOM 619 C CA . THR A 1 83 ? -2.850 -5.241 10.671 1.00 97.94 83 THR A CA 1
ATOM 620 C C . THR A 1 83 ? -4.007 -6.059 11.254 1.00 97.94 83 THR A C 1
ATOM 622 O O . THR A 1 83 ? -5.158 -5.636 11.133 1.00 97.94 83 THR A O 1
ATOM 625 N N . ALA A 1 84 ? -3.729 -7.177 11.945 1.00 97.38 84 ALA A N 1
ATOM 626 C CA . ALA A 1 84 ? -4.737 -8.116 12.445 1.00 97.38 84 ALA A CA 1
ATOM 627 C C . ALA A 1 84 ? -5.810 -7.445 13.315 1.00 97.38 84 ALA A C 1
ATOM 629 O O . ALA A 1 84 ? -7.004 -7.726 13.187 1.00 97.38 84 ALA A O 1
ATOM 630 N N . ARG A 1 85 ? -5.399 -6.495 14.166 1.00 97.38 85 ARG A N 1
ATOM 631 C CA . ARG A 1 85 ? -6.317 -5.730 15.023 1.00 97.38 85 ARG A CA 1
ATOM 632 C C . ARG A 1 85 ? -7.348 -4.945 14.204 1.00 97.38 85 ARG A C 1
ATOM 634 O O . ARG A 1 85 ? -8.519 -4.907 14.572 1.00 97.38 85 ARG A O 1
ATOM 641 N N . LEU A 1 86 ? -6.925 -4.317 13.105 1.00 97.62 86 LEU A N 1
ATOM 642 C CA . LEU A 1 86 ? -7.803 -3.518 12.248 1.00 97.62 86 LEU A CA 1
ATOM 643 C C . LEU A 1 86 ? -8.724 -4.409 11.412 1.00 97.62 86 LEU A C 1
ATOM 645 O O . LEU A 1 86 ? -9.928 -4.161 11.353 1.00 97.62 86 LEU A O 1
ATOM 649 N N . THR A 1 87 ? -8.169 -5.455 10.793 1.00 97.19 87 THR A N 1
ATOM 650 C CA . THR A 1 87 ? -8.932 -6.384 9.947 1.00 97.19 87 THR A CA 1
ATOM 651 C C . THR A 1 87 ? -10.011 -7.105 10.746 1.00 97.19 87 THR A C 1
ATOM 653 O O . THR A 1 87 ? -11.135 -7.227 10.264 1.00 97.19 87 THR A O 1
ATOM 656 N N . ALA A 1 88 ? -9.711 -7.506 11.988 1.00 96.12 88 ALA A N 1
ATOM 657 C CA . ALA A 1 88 ? -10.689 -8.100 12.895 1.00 96.12 88 ALA A CA 1
ATOM 658 C C . ALA A 1 88 ? -11.781 -7.095 13.297 1.00 96.12 88 ALA A C 1
ATOM 660 O O . ALA A 1 88 ? -12.965 -7.401 13.186 1.00 96.12 88 ALA A O 1
ATOM 661 N N . ALA A 1 89 ? -11.404 -5.878 13.706 1.00 95.75 89 ALA A N 1
ATOM 662 C CA . ALA A 1 89 ? -12.364 -4.875 14.174 1.00 95.75 89 ALA A CA 1
ATOM 663 C C . ALA A 1 89 ? -13.318 -4.380 13.071 1.00 95.75 89 ALA A C 1
ATOM 665 O O . ALA A 1 89 ? -14.486 -4.082 13.330 1.00 95.75 89 ALA A O 1
ATOM 666 N N . LEU A 1 90 ? -12.844 -4.300 11.825 1.00 96.12 90 LEU A N 1
ATOM 667 C CA . LEU A 1 90 ? -13.664 -3.879 10.688 1.00 96.12 90 LEU A CA 1
ATOM 668 C C . LEU A 1 90 ? -14.313 -5.045 9.933 1.00 96.12 90 LEU A C 1
ATOM 670 O O . LEU A 1 90 ? -15.240 -4.807 9.157 1.00 96.12 90 LEU A O 1
ATOM 674 N N . ALA A 1 91 ? -13.910 -6.287 10.217 1.00 95.06 91 ALA A N 1
ATOM 675 C CA . ALA A 1 91 ? -14.281 -7.482 9.458 1.00 95.06 91 ALA A CA 1
ATOM 676 C C . ALA A 1 91 ? -13.976 -7.323 7.956 1.00 95.06 91 ALA A C 1
ATOM 678 O O . ALA A 1 91 ? -14.834 -7.559 7.106 1.00 95.06 91 ALA A O 1
ATOM 679 N N . LEU A 1 92 ? -12.755 -6.877 7.636 1.00 94.06 92 LEU A N 1
ATOM 680 C CA . LEU A 1 92 ? -12.294 -6.678 6.260 1.00 94.06 92 LEU A CA 1
ATOM 681 C C . LEU A 1 92 ? -11.013 -7.456 5.972 1.00 94.06 92 LEU A C 1
ATOM 683 O O . LEU A 1 92 ? -10.225 -7.755 6.870 1.00 94.06 92 LEU A O 1
ATOM 687 N N . ARG A 1 93 ? -10.779 -7.719 4.687 1.00 94.75 93 ARG A N 1
ATOM 688 C CA . ARG A 1 93 ? -9.507 -8.219 4.165 1.00 94.75 93 ARG A CA 1
ATOM 689 C C . ARG A 1 93 ? -8.790 -7.079 3.450 1.00 94.75 93 ARG A C 1
ATOM 691 O O . ARG A 1 93 ? -9.372 -6.438 2.580 1.00 94.75 93 ARG A O 1
ATOM 698 N N . LEU A 1 94 ? -7.528 -6.846 3.801 1.00 97.12 94 LEU A N 1
ATOM 699 C CA . LEU A 1 94 ? -6.689 -5.882 3.090 1.00 97.12 94 LEU A CA 1
ATOM 700 C C . LEU A 1 94 ? -6.144 -6.541 1.810 1.00 97.12 94 LEU A C 1
ATOM 702 O O . LEU A 1 94 ? -5.664 -7.677 1.882 1.00 97.12 94 LEU A O 1
ATOM 706 N N . PRO A 1 95 ? -6.232 -5.869 0.648 1.00 96.81 95 PRO A N 1
ATOM 707 C CA . PRO A 1 95 ? -5.763 -6.419 -0.623 1.00 96.81 95 PRO A CA 1
ATOM 708 C C . PRO A 1 95 ? -4.243 -6.585 -0.618 1.00 96.81 95 PRO A C 1
ATOM 710 O O . PRO A 1 95 ? -3.549 -5.876 0.118 1.00 96.81 95 PRO A O 1
ATOM 713 N N . SER A 1 96 ? -3.715 -7.482 -1.454 1.00 97.00 96 SER A N 1
ATOM 714 C CA . SER A 1 96 ? -2.264 -7.589 -1.654 1.00 97.00 96 SER A CA 1
ATOM 715 C C . SER A 1 96 ? -1.692 -6.253 -2.140 1.00 97.00 96 SER A C 1
ATOM 717 O O . SER A 1 96 ? -2.332 -5.537 -2.911 1.00 97.00 96 SER A O 1
ATOM 719 N N . TRP A 1 97 ? -0.466 -5.911 -1.735 1.00 97.44 97 TRP A N 1
ATOM 720 C CA . TRP A 1 97 ? 0.207 -4.701 -2.224 1.00 97.44 97 TRP A CA 1
ATOM 721 C C . TRP A 1 97 ? 0.309 -4.654 -3.757 1.00 97.44 97 TRP A C 1
ATOM 723 O O . TRP A 1 97 ? 0.251 -3.566 -4.331 1.00 97.44 97 TRP A O 1
ATOM 733 N N . THR A 1 98 ? 0.406 -5.815 -4.411 1.00 97.88 98 THR A N 1
ATOM 734 C CA . THR A 1 98 ? 0.464 -5.944 -5.873 1.00 97.88 98 THR A CA 1
ATOM 735 C C . THR A 1 98 ? -0.805 -5.439 -6.549 1.00 97.88 98 THR A C 1
ATOM 737 O O . THR A 1 98 ? -0.708 -4.697 -7.516 1.00 97.88 98 THR A O 1
ATOM 740 N N . GLU A 1 99 ? -1.985 -5.707 -5.979 1.00 97.06 99 GLU A N 1
ATOM 741 C CA . GLU A 1 99 ? -3.270 -5.237 -6.523 1.00 97.06 99 GLU A CA 1
ATOM 742 C C . GLU A 1 99 ? -3.335 -3.702 -6.580 1.00 97.06 99 GLU A C 1
ATOM 744 O O . GLU A 1 99 ? -3.915 -3.117 -7.493 1.00 97.06 99 GLU A O 1
ATOM 749 N N . GLY A 1 100 ? -2.729 -3.028 -5.597 1.00 95.75 100 GLY A N 1
ATOM 750 C CA . GLY A 1 100 ? -2.630 -1.570 -5.590 1.00 95.75 100 GLY A CA 1
ATOM 751 C C . GLY A 1 100 ? -1.689 -1.030 -6.668 1.00 95.75 100 GLY A C 1
ATOM 752 O O . GLY A 1 100 ? -1.957 0.038 -7.214 1.00 95.75 100 GLY A O 1
ATOM 753 N N . VAL A 1 101 ? -0.607 -1.756 -6.966 1.00 97.19 101 VAL A N 1
ATOM 754 C CA . VAL A 1 101 ? 0.332 -1.413 -8.044 1.00 97.19 101 VAL A CA 1
ATOM 755 C C . VAL A 1 101 ? -0.316 -1.641 -9.402 1.00 97.19 101 VAL A C 1
ATOM 757 O O . VAL A 1 101 ? -0.291 -0.738 -10.230 1.00 97.19 101 VAL A O 1
ATOM 760 N N . ASP A 1 102 ? -0.949 -2.794 -9.605 1.00 97.50 102 ASP A N 1
ATOM 761 C CA . ASP A 1 102 ? -1.631 -3.130 -10.854 1.00 97.50 102 ASP A CA 1
ATOM 762 C C . ASP A 1 102 ? -2.714 -2.113 -11.190 1.00 97.50 102 ASP A C 1
ATOM 764 O O . ASP A 1 102 ? -2.697 -1.549 -12.279 1.00 97.50 102 ASP A O 1
ATOM 768 N N . ARG A 1 103 ? -3.571 -1.772 -10.220 1.00 96.12 103 ARG A N 1
ATOM 769 C CA . ARG A 1 103 ? -4.606 -0.749 -10.411 1.00 96.12 103 ARG A CA 1
ATOM 770 C C . ARG A 1 103 ? -4.023 0.596 -10.832 1.00 96.12 103 ARG A C 1
ATOM 772 O O . ARG A 1 103 ? -4.613 1.286 -11.656 1.00 96.12 103 ARG A O 1
ATOM 779 N N . TYR A 1 104 ? -2.900 0.997 -10.241 1.00 95.50 104 TYR A N 1
ATOM 780 C CA . TYR A 1 104 ? -2.243 2.247 -10.609 1.00 95.50 104 TYR A CA 1
ATOM 781 C C . TYR A 1 104 ? -1.699 2.188 -12.041 1.00 95.50 104 TYR A C 1
ATOM 783 O O . TYR A 1 104 ? -1.919 3.110 -12.819 1.00 95.50 104 TYR A O 1
ATOM 791 N N . LEU A 1 105 ? -1.051 1.087 -12.418 1.00 96.81 105 LEU A N 1
ATOM 792 C CA . LEU A 1 105 ? -0.547 0.890 -13.776 1.00 96.81 105 LEU A CA 1
ATOM 793 C C . LEU A 1 105 ? -1.676 0.834 -14.817 1.00 96.81 105 LEU A C 1
ATOM 795 O O . LEU A 1 105 ? -1.536 1.415 -15.891 1.00 96.81 105 LEU A O 1
ATOM 799 N N . ASP A 1 106 ? -2.801 0.193 -14.493 1.00 96.50 106 ASP A N 1
ATOM 800 C CA . ASP A 1 106 ? -4.002 0.177 -15.336 1.00 96.50 106 ASP A CA 1
ATOM 801 C C . ASP A 1 106 ? -4.535 1.600 -15.558 1.00 96.50 106 ASP A C 1
ATOM 803 O O . ASP A 1 106 ? -4.909 1.960 -16.671 1.00 96.50 106 ASP A O 1
ATOM 807 N N . GLN A 1 107 ? -4.523 2.440 -14.516 1.00 95.06 107 GLN A N 1
ATOM 808 C CA . GLN A 1 107 ? -4.944 3.839 -14.615 1.00 95.06 107 GLN A CA 1
ATOM 809 C C . GLN A 1 107 ? -4.026 4.669 -15.515 1.00 95.06 107 GLN A C 1
ATOM 811 O O . GLN A 1 107 ? -4.537 5.475 -16.287 1.00 95.06 107 GLN A O 1
ATOM 816 N N . LEU A 1 108 ? -2.704 4.486 -15.430 1.00 95.00 108 LEU A N 1
ATOM 817 C CA . LEU A 1 108 ? -1.755 5.167 -16.320 1.00 95.00 108 LEU A CA 1
ATOM 818 C C . LEU A 1 108 ? -1.946 4.723 -17.778 1.00 95.00 108 LEU A C 1
ATOM 820 O O . LEU A 1 108 ? -2.016 5.559 -18.678 1.00 95.00 108 LEU A O 1
ATOM 824 N N . SER A 1 109 ? -2.108 3.415 -18.003 1.00 94.88 109 SER A N 1
ATOM 825 C CA . SER A 1 109 ? -2.371 2.855 -19.333 1.00 94.88 109 SER A CA 1
ATOM 826 C C . SER A 1 109 ? -3.660 3.418 -19.937 1.00 94.88 109 SER A C 1
ATOM 828 O O . SER A 1 109 ? -3.651 3.912 -21.061 1.00 94.88 109 SER A O 1
ATOM 830 N N . ALA A 1 110 ? -4.751 3.443 -19.164 1.00 94.00 110 ALA A N 1
ATOM 831 C CA . ALA A 1 110 ? -6.040 3.974 -19.606 1.00 94.00 110 ALA A CA 1
ATOM 832 C C . ALA A 1 110 ? -6.011 5.481 -19.924 1.00 94.00 110 ALA A C 1
ATOM 834 O O . ALA A 1 110 ? -6.847 5.961 -20.687 1.00 94.00 110 ALA A O 1
ATOM 835 N N . ARG A 1 111 ? -5.062 6.232 -19.350 1.00 94.00 111 ARG A N 1
ATOM 836 C CA . ARG A 1 111 ? -4.843 7.661 -19.631 1.00 94.00 111 ARG A CA 1
ATOM 837 C C . ARG A 1 111 ? -3.942 7.911 -20.843 1.00 94.00 111 ARG A C 1
ATOM 839 O O . ARG A 1 111 ? -3.757 9.066 -21.210 1.00 94.00 111 ARG A O 1
ATOM 846 N N . GLY A 1 112 ? -3.394 6.860 -21.458 1.00 89.06 112 GLY A N 1
ATOM 847 C CA . GLY A 1 112 ? -2.438 6.985 -22.559 1.00 89.06 112 GLY A CA 1
ATOM 848 C C . GLY A 1 112 ? -1.053 7.460 -22.110 1.00 89.06 112 GLY A C 1
ATOM 849 O O . GLY A 1 112 ? -0.292 7.975 -22.915 1.00 89.06 112 GLY A O 1
ATOM 850 N N . GLU A 1 113 ? -0.695 7.297 -20.833 1.00 86.12 113 GLU A N 1
ATOM 851 C CA . GLU A 1 113 ? 0.595 7.770 -20.294 1.00 86.12 113 GLU A CA 1
ATOM 852 C C . GLU A 1 113 ? 1.764 6.803 -20.577 1.00 86.12 113 GLU A C 1
ATOM 854 O O . GLU A 1 113 ? 2.876 6.989 -20.085 1.00 86.12 113 GLU A O 1
ATOM 859 N N . PHE A 1 114 ? 1.513 5.745 -21.351 1.00 83.50 114 PHE A N 1
ATOM 860 C CA . PHE A 1 114 ? 2.500 4.742 -21.763 1.00 83.50 114 PHE A CA 1
ATOM 861 C C . PHE A 1 114 ? 2.891 4.828 -23.244 1.00 83.50 114 PHE A C 1
ATOM 863 O O . PHE A 1 114 ? 3.823 4.129 -23.652 1.00 83.50 114 PHE A O 1
ATOM 870 N N . THR A 1 115 ? 2.191 5.668 -24.012 1.00 63.34 115 THR A N 1
ATOM 871 C CA . THR A 1 115 ? 2.482 5.999 -25.416 1.00 63.34 115 THR A CA 1
ATOM 872 C C . THR A 1 115 ? 3.387 7.209 -25.544 1.00 63.34 115 THR A C 1
ATOM 874 O O . THR A 1 115 ? 3.177 8.175 -24.777 1.00 63.34 115 THR A O 1
#

pLDDT: mean 94.65, std 4.73, range [63.34, 98.44]

Sequence (115 aa):
SAALIADVTAQAIARHRQQRLPPGIYHLAAGGATSWHAFARYLISGAAARGASLALTPDRIRPIASKDYPATAKRPHNSRLDTARLTAALALRLPSWTEGVDRYLDQLSARGEFT

Secondary structure (DSSP, 8-state):
-HHHHHHHHHHHHHHHHTT-S-SS------BS---HHHHHHHHHHHHHTTT---S--GGG-----GGGS--SSPPPS------HHHHHHHT--PPBHHHHHHHHHHHHHHTTTT-

Radius of gyration: 17.84 Å; chains: 1; bounding box: 48×20×45 Å

Foldseek 3Di:
DVVQVVVLVVLQVVCVVVVLADDDDADDDADDDDDPLVVVLLLQVLLVVLQAPDPDHNVNRDDDDCVRPDDPDDDDPDPDDDRVSSCVSSVHHGHHPSVVSNVVSVVCSVVVVRD